Protein AF-A0A7W1J5B6-F1 (afdb_monomer)

Mean predicted aligned error: 8.81 Å

Secondary structure (DSSP, 8-state):
--THHHHHHHHHHHHHHHHHTTS-TT---EEEES--TTHHHHHHHHHTSSS-EEEEEEPPTT--HHHHHHHHHHHTTTEEEEEE-S-TTTGGG--HHHHHHHHHHHHHHHTTT-

Radius of gyration: 19.44 Å; Cα contacts (8 Å, |Δi|>4): 108; chains: 1; bounding box: 50×25×56 Å

Foldseek 3Di:
DDPVVVVVVVVVVVVVVVVLPPDDPPDAAEDEDADLPPLVVVLVVLQPDSDAHEYEYADDLPDFLVVCQVSLVSNLVRHQYDYDLHDPVCVVVDDPVRSVVSVVRNCVRCVVRD

Sequence (114 aa):
MKITDLTKISATIIFSFVLCQHLSAQQMYGVTIDDVSNISTQKIALSSHCKKMTTRVVFDGTSAASYYLSPLQTIQPVSYIMGELLDSYELPNFTTAQYKTRAQQYLTGLGSLV

pLDDT: mean 86.19, std 18.96, range [41.16, 98.62]

Nearest PDB structures (foldseek):
  6ecu-assembly1_B  TM=3.565E-01  e=8.827E+00  Stigmatella aurantiaca

Solvent-accessible surface area (backbone atoms only — not comparable to full-atom values): 6832 Å² total; per-residue (Å²): 135,71,79,76,56,59,60,56,54,51,52,55,55,52,52,61,56,58,66,54,69,76,66,61,97,84,67,85,50,74,48,78,42,72,74,63,91,58,42,71,62,50,37,53,57,46,59,69,47,84,54,75,30,35,38,36,38,46,37,59,86,88,61,57,52,74,76,46,46,65,49,49,66,67,33,48,90,46,28,45,47,41,73,39,81,58,53,77,89,54,47,86,83,50,53,73,68,57,51,51,53,50,51,53,48,36,47,72,66,40,46,94,66,69

Structure (mmCIF, N/CA/C/O backbone):
data_AF-A0A7W1J5B6-F1
#
_entry.id   AF-A0A7W1J5B6-F1
#
loop_
_atom_site.group_PDB
_atom_site.id
_atom_site.type_symbol
_atom_site.label_atom_id
_atom_site.label_alt_id
_atom_site.label_comp_id
_atom_site.label_asym_id
_atom_site.label_entity_id
_atom_site.label_seq_id
_atom_site.pdbx_PDB_ins_code
_atom_site.Cartn_x
_atom_site.Cartn_y
_atom_site.Cartn_z
_atom_site.occupancy
_atom_site.B_iso_or_equiv
_atom_site.auth_seq_id
_atom_site.auth_comp_id
_atom_site.auth_asym_id
_atom_site.auth_atom_id
_atom_site.pdbx_PDB_model_num
ATOM 1 N N . MET A 1 1 ? 31.083 5.161 -39.586 1.00 47.56 1 MET A N 1
ATOM 2 C CA . MET A 1 1 ? 30.790 4.701 -38.212 1.00 47.56 1 MET A CA 1
ATOM 3 C C . MET A 1 1 ? 32.074 4.104 -37.651 1.00 47.56 1 MET A C 1
ATOM 5 O O . MET A 1 1 ? 32.564 3.139 -38.221 1.00 47.56 1 MET A O 1
ATOM 9 N N . LYS A 1 2 ? 32.724 4.762 -36.680 1.00 41.16 2 LYS A N 1
ATOM 10 C CA . LYS A 1 2 ? 34.044 4.337 -36.180 1.00 41.16 2 LYS A CA 1
ATOM 11 C C . LYS A 1 2 ? 33.879 3.129 -35.248 1.00 41.16 2 LYS A C 1
ATOM 13 O O . LYS A 1 2 ? 33.038 3.142 -34.359 1.00 41.16 2 LYS A O 1
ATOM 18 N N . ILE A 1 3 ? 34.720 2.113 -35.436 1.00 47.75 3 ILE A N 1
ATOM 19 C CA . ILE A 1 3 ? 34.751 0.838 -34.685 1.00 47.75 3 ILE A CA 1
ATOM 20 C C . ILE A 1 3 ? 35.037 1.041 -33.175 1.00 47.75 3 ILE A C 1
ATOM 22 O O . ILE A 1 3 ? 34.843 0.137 -32.370 1.00 47.75 3 ILE A O 1
ATOM 26 N N . THR A 1 4 ? 35.412 2.252 -32.757 1.00 48.44 4 THR A N 1
ATOM 27 C CA . THR A 1 4 ? 35.643 2.644 -31.357 1.00 48.44 4 THR A CA 1
ATOM 28 C C . THR A 1 4 ? 34.386 2.794 -30.489 1.00 48.44 4 THR A C 1
ATOM 30 O O . THR A 1 4 ? 34.533 2.907 -29.274 1.00 48.44 4 THR A O 1
ATOM 33 N N . ASP A 1 5 ? 33.175 2.790 -31.058 1.00 51.25 5 ASP A N 1
ATOM 34 C CA . ASP A 1 5 ? 31.932 2.900 -30.270 1.00 51.25 5 ASP A CA 1
ATOM 35 C C . ASP A 1 5 ? 31.381 1.545 -29.790 1.00 51.25 5 ASP A C 1
ATOM 37 O O . ASP A 1 5 ? 30.786 1.472 -28.715 1.00 51.25 5 ASP A O 1
ATOM 41 N N . LEU A 1 6 ? 31.633 0.441 -30.507 1.00 44.47 6 LEU A N 1
ATOM 42 C CA . LEU A 1 6 ? 31.109 -0.881 -30.120 1.00 44.47 6 LEU A CA 1
ATOM 43 C C . LEU A 1 6 ? 31.776 -1.450 -28.857 1.00 44.47 6 LEU A C 1
ATOM 45 O O . LEU A 1 6 ? 31.123 -2.137 -28.073 1.00 44.47 6 LEU A O 1
ATOM 49 N N . THR A 1 7 ? 33.056 -1.157 -28.619 1.00 42.72 7 THR A N 1
ATOM 50 C CA . THR A 1 7 ? 33.785 -1.655 -27.439 1.00 42.72 7 THR A 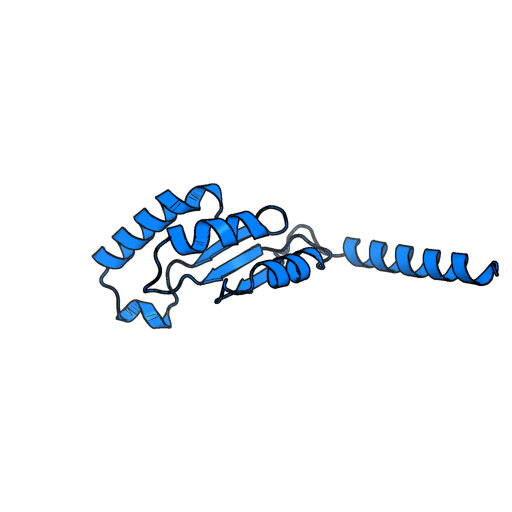CA 1
ATOM 51 C C . THR A 1 7 ? 33.357 -0.967 -26.144 1.00 42.72 7 THR A C 1
ATOM 53 O O . THR A 1 7 ? 33.296 -1.621 -25.103 1.00 42.72 7 THR A O 1
ATOM 56 N N . LYS A 1 8 ? 32.985 0.319 -26.197 1.00 45.16 8 LYS A N 1
ATOM 57 C CA . LYS A 1 8 ? 32.431 1.046 -25.041 1.00 45.16 8 LYS A CA 1
ATOM 58 C C . LYS A 1 8 ? 31.025 0.567 -24.683 1.00 45.16 8 LYS A C 1
ATOM 60 O O . LYS A 1 8 ? 30.743 0.360 -23.507 1.00 45.16 8 LYS A O 1
ATOM 65 N N . ILE A 1 9 ? 30.182 0.316 -25.689 1.00 49.28 9 ILE A N 1
ATOM 66 C CA . ILE A 1 9 ? 28.831 -0.232 -25.494 1.00 49.28 9 ILE A CA 1
ATOM 67 C C . ILE A 1 9 ? 28.908 -1.618 -24.834 1.00 49.28 9 ILE A C 1
ATOM 69 O O . ILE A 1 9 ? 28.200 -1.877 -23.862 1.00 49.28 9 ILE A O 1
ATOM 73 N N . SER A 1 10 ? 29.827 -2.478 -25.288 1.00 45.44 10 SER A N 1
ATOM 74 C CA . SER A 1 10 ? 30.016 -3.816 -24.711 1.00 45.44 10 SER A CA 1
ATOM 75 C C . SER A 1 10 ? 30.496 -3.777 -23.252 1.00 45.44 10 SER A C 1
ATOM 77 O O . SER A 1 10 ? 29.969 -4.499 -22.410 1.00 45.44 10 SER A O 1
ATOM 79 N N . ALA A 1 11 ? 31.446 -2.900 -22.905 1.00 47.41 11 ALA A N 1
ATOM 80 C CA . ALA A 1 11 ? 31.982 -2.819 -21.542 1.00 47.41 11 ALA A CA 1
ATOM 81 C C . ALA A 1 11 ? 30.965 -2.277 -20.515 1.00 47.41 11 ALA A C 1
ATOM 83 O O . ALA A 1 11 ? 30.890 -2.787 -19.397 1.00 47.41 11 ALA A O 1
ATOM 84 N N . THR A 1 12 ? 30.145 -1.285 -20.887 1.00 48.81 12 THR A N 1
ATOM 85 C CA . THR A 1 12 ? 29.100 -0.732 -20.004 1.00 48.81 12 THR A CA 1
ATOM 86 C C . THR A 1 12 ? 27.967 -1.732 -19.752 1.00 48.81 12 THR A C 1
ATOM 88 O O . THR A 1 12 ? 27.506 -1.856 -18.616 1.00 48.81 12 THR A O 1
ATOM 91 N N . ILE A 1 13 ? 27.554 -2.491 -20.774 1.00 50.19 13 ILE A N 1
ATOM 92 C CA . ILE A 1 13 ? 26.520 -3.531 -20.641 1.00 50.19 13 ILE A CA 1
ATOM 93 C C . ILE A 1 13 ? 27.015 -4.676 -19.746 1.00 50.19 13 ILE A C 1
ATOM 95 O O . ILE A 1 13 ? 26.287 -5.121 -18.860 1.00 50.19 13 ILE A O 1
ATOM 99 N N . ILE A 1 14 ? 28.270 -5.106 -19.915 1.00 48.81 14 ILE A N 1
ATOM 100 C CA . ILE A 1 14 ? 28.862 -6.180 -19.105 1.00 48.81 14 ILE A CA 1
ATOM 101 C C . ILE A 1 14 ? 29.010 -5.749 -17.634 1.00 48.81 14 ILE A C 1
ATOM 103 O O . ILE A 1 14 ? 28.667 -6.520 -16.739 1.00 48.81 14 ILE A O 1
ATOM 107 N N . PHE A 1 15 ? 29.439 -4.512 -17.353 1.00 48.56 15 PHE A N 1
ATOM 108 C CA . PHE A 1 15 ? 29.596 -4.029 -15.973 1.00 48.56 15 PHE A CA 1
ATOM 109 C C . PHE A 1 15 ? 28.254 -3.880 -15.231 1.00 48.56 15 PHE A C 1
ATOM 111 O O . PHE A 1 15 ? 28.145 -4.254 -14.062 1.00 48.56 15 PHE A O 1
ATOM 118 N N . SER A 1 16 ? 27.210 -3.395 -15.914 1.00 52.72 16 SER A N 1
ATOM 119 C CA . SER A 1 16 ? 25.868 -3.249 -15.331 1.00 52.72 16 SER A CA 1
ATOM 120 C C . SER A 1 16 ? 25.221 -4.608 -15.007 1.00 52.72 16 SER A C 1
ATOM 122 O O . SER A 1 16 ? 24.549 -4.754 -13.986 1.00 52.72 16 SER A O 1
ATOM 124 N N . PHE A 1 17 ? 25.497 -5.639 -15.814 1.00 52.91 17 PHE A N 1
ATOM 125 C CA . PHE A 1 17 ? 24.972 -6.988 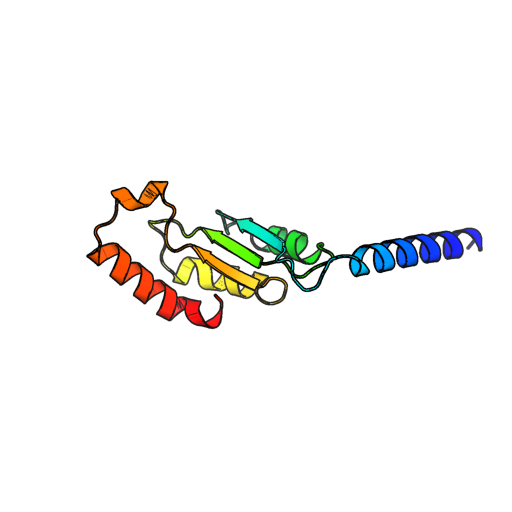-15.590 1.00 52.91 17 PHE A CA 1
ATOM 126 C C . PHE A 1 17 ? 25.647 -7.705 -14.409 1.00 52.91 17 PHE A C 1
ATOM 128 O O . PHE A 1 17 ? 24.971 -8.389 -13.642 1.00 52.91 17 PHE A O 1
ATOM 135 N N . VAL A 1 18 ? 26.960 -7.525 -14.216 1.00 57.09 18 VAL A N 1
ATOM 136 C CA . VAL A 1 18 ? 27.731 -8.207 -13.155 1.00 57.09 18 VAL A CA 1
ATOM 137 C C . VAL A 1 18 ? 27.425 -7.644 -11.759 1.00 57.09 18 VAL A C 1
ATOM 139 O O . VAL A 1 18 ? 27.330 -8.414 -10.802 1.00 57.09 18 VAL A O 1
ATOM 142 N N . LEU A 1 19 ? 27.179 -6.334 -11.626 1.00 56.06 19 LEU A N 1
ATOM 143 C CA . LEU A 1 19 ? 26.842 -5.714 -10.334 1.00 56.06 19 LEU A CA 1
ATOM 144 C C . LEU A 1 19 ? 25.485 -6.197 -9.783 1.00 56.06 19 LEU A C 1
ATOM 146 O O . LEU A 1 19 ? 25.309 -6.347 -8.575 1.00 56.06 19 LEU A O 1
ATOM 150 N N . CYS A 1 20 ? 24.537 -6.510 -10.670 1.00 60.78 20 CYS A N 1
ATOM 151 C CA . CYS A 1 20 ? 23.214 -7.010 -10.295 1.00 60.78 20 CYS A CA 1
ATOM 152 C C . CYS A 1 20 ? 23.257 -8.416 -9.647 1.00 60.78 20 CYS A C 1
ATOM 154 O O . CYS A 1 20 ? 22.360 -8.788 -8.880 1.00 60.78 20 CYS A O 1
ATOM 156 N N . GLN A 1 21 ? 24.302 -9.210 -9.903 1.00 57.84 21 GLN A N 1
ATOM 157 C CA . GLN A 1 21 ? 24.345 -10.625 -9.509 1.00 57.84 21 GLN A CA 1
ATOM 158 C C . GLN A 1 21 ? 24.911 -10.906 -8.107 1.00 57.84 21 GLN A C 1
ATOM 160 O O . GLN A 1 21 ? 24.807 -12.038 -7.650 1.00 57.84 21 GLN A O 1
ATOM 165 N N . HIS A 1 22 ? 25.446 -9.913 -7.386 1.00 56.97 22 HIS A N 1
ATOM 166 C CA . HIS A 1 22 ? 26.083 -10.130 -6.069 1.00 56.97 22 HIS A CA 1
ATOM 167 C C . HIS A 1 22 ? 25.192 -9.857 -4.840 1.00 56.97 22 HIS A C 1
ATOM 169 O O . HIS A 1 22 ? 25.648 -9.905 -3.701 1.00 56.97 22 HIS A O 1
ATOM 175 N N . LEU A 1 23 ? 23.908 -9.576 -5.055 1.00 59.59 23 LEU A N 1
ATOM 176 C CA . LEU A 1 23 ? 22.932 -9.290 -4.001 1.00 59.59 23 LEU A CA 1
ATOM 177 C C . LEU A 1 23 ? 22.235 -10.601 -3.576 1.00 59.59 23 LEU A C 1
ATOM 179 O O . LEU A 1 23 ? 21.540 -11.219 -4.386 1.00 59.59 23 LEU A O 1
ATOM 183 N N . SER A 1 24 ? 22.481 -11.027 -2.329 1.00 59.59 24 SER A N 1
ATOM 184 C CA . SER A 1 24 ? 22.052 -12.302 -1.719 1.00 59.59 24 SER A CA 1
ATOM 185 C C . SER A 1 24 ? 20.542 -12.562 -1.818 1.00 59.59 24 SER A C 1
ATOM 187 O O . SER A 1 24 ? 19.734 -11.669 -1.569 1.00 59.59 24 SER A O 1
ATOM 189 N N . ALA A 1 25 ? 20.161 -13.818 -2.088 1.00 60.62 25 ALA A N 1
ATOM 190 C CA . ALA A 1 25 ? 18.773 -14.294 -2.169 1.00 60.62 25 ALA A CA 1
ATOM 191 C C . ALA A 1 25 ? 17.967 -14.178 -0.853 1.00 60.62 25 ALA A C 1
ATOM 193 O O . ALA A 1 25 ? 16.777 -14.478 -0.840 1.00 60.62 25 ALA A O 1
ATOM 194 N N . GLN A 1 26 ? 18.596 -13.752 0.247 1.00 74.00 26 GLN A N 1
ATOM 195 C CA . GLN A 1 26 ? 17.961 -13.574 1.558 1.00 74.00 26 GLN A CA 1
ATOM 196 C C . GLN A 1 26 ? 17.508 -12.138 1.857 1.00 74.00 26 GLN A C 1
ATOM 198 O O . GLN A 1 26 ? 16.743 -11.935 2.796 1.00 74.00 26 GLN A O 1
ATOM 203 N N . GLN A 1 27 ? 17.964 -11.139 1.096 1.00 86.25 27 GLN A N 1
ATOM 204 C CA . GLN A 1 27 ? 17.675 -9.735 1.394 1.00 86.25 27 GLN A CA 1
ATOM 205 C C . GLN A 1 27 ? 16.423 -9.254 0.649 1.00 86.25 27 GLN A C 1
ATOM 207 O O . GLN A 1 27 ? 16.361 -9.319 -0.579 1.00 86.25 27 GLN A O 1
ATOM 212 N N . MET A 1 28 ? 15.449 -8.700 1.378 1.00 89.88 28 MET A N 1
ATOM 213 C CA . MET A 1 28 ? 14.362 -7.923 0.771 1.00 89.88 28 MET A CA 1
ATOM 214 C C . MET A 1 28 ? 14.820 -6.485 0.509 1.00 89.88 28 MET A C 1
ATOM 216 O O . MET A 1 28 ? 15.413 -5.845 1.380 1.00 89.88 28 MET A O 1
ATOM 220 N N . TYR A 1 29 ? 14.515 -5.966 -0.681 1.00 93.69 29 TYR A N 1
ATOM 221 C CA . TYR A 1 29 ? 14.805 -4.586 -1.071 1.00 93.69 29 TYR A CA 1
ATOM 222 C C . TYR A 1 29 ? 13.507 -3.794 -1.073 1.00 93.69 29 TYR A C 1
ATOM 224 O O . TYR A 1 29 ? 12.614 -4.084 -1.862 1.00 93.69 29 TYR A O 1
ATOM 232 N N . GLY A 1 30 ? 13.386 -2.823 -0.171 1.00 95.31 30 GLY A N 1
ATOM 233 C CA . GLY A 1 30 ? 12.136 -2.106 0.058 1.00 95.31 30 GLY A CA 1
ATOM 234 C C . GLY A 1 30 ? 12.189 -0.639 -0.345 1.00 95.31 30 GLY A C 1
ATOM 235 O O . GLY A 1 30 ? 13.224 0.008 -0.201 1.00 95.31 30 GLY A O 1
ATOM 236 N N . VAL A 1 31 ? 11.051 -0.109 -0.790 1.00 96.81 31 VAL A N 1
ATOM 237 C CA . VAL A 1 31 ? 10.777 1.337 -0.824 1.00 96.81 31 VAL A CA 1
ATOM 238 C C . VAL A 1 31 ? 9.442 1.609 -0.149 1.00 96.81 31 VAL A C 1
ATOM 240 O O . VAL A 1 31 ? 8.585 0.731 -0.103 1.00 96.81 31 VAL A O 1
ATOM 243 N N . THR A 1 32 ? 9.253 2.819 0.367 1.00 97.12 32 THR A N 1
ATOM 244 C CA . THR A 1 32 ? 7.950 3.279 0.867 1.00 97.12 32 THR A CA 1
ATOM 245 C C . THR A 1 32 ? 7.433 4.383 -0.045 1.00 97.12 32 THR A C 1
ATOM 247 O O . THR A 1 32 ? 8.217 5.241 -0.448 1.00 97.12 32 THR A O 1
ATOM 250 N N . ILE A 1 33 ? 6.142 4.341 -0.373 1.00 96.69 33 ILE A N 1
ATOM 251 C CA . ILE A 1 33 ? 5.415 5.445 -1.004 1.00 96.69 33 ILE A CA 1
ATOM 252 C C . ILE A 1 33 ? 4.192 5.781 -0.147 1.00 96.69 33 ILE A C 1
ATOM 254 O O . ILE A 1 33 ? 3.480 4.886 0.307 1.00 96.69 33 ILE A O 1
ATOM 258 N N . ASP A 1 34 ? 3.970 7.065 0.079 1.00 94.38 34 ASP A N 1
ATOM 259 C CA . ASP A 1 34 ? 2.848 7.636 0.832 1.00 94.38 34 ASP A CA 1
ATOM 260 C C . ASP A 1 34 ? 1.865 8.402 -0.072 1.00 94.38 34 ASP A C 1
ATOM 262 O O . ASP A 1 34 ? 0.723 8.641 0.309 1.00 94.38 34 ASP A O 1
ATOM 266 N N . ASP A 1 35 ? 2.270 8.707 -1.307 1.00 95.06 35 ASP A N 1
ATOM 267 C CA . ASP A 1 35 ? 1.427 9.294 -2.345 1.00 95.06 35 ASP A CA 1
ATOM 268 C C . ASP A 1 35 ? 1.427 8.438 -3.621 1.00 95.06 35 ASP A C 1
ATOM 270 O O . ASP A 1 35 ? 2.460 7.943 -4.073 1.00 95.06 35 ASP A O 1
ATOM 274 N N . VAL A 1 36 ? 0.252 8.294 -4.233 1.00 97.38 36 VAL A N 1
ATOM 275 C CA . VAL A 1 36 ? 0.028 7.552 -5.484 1.00 97.38 36 VAL A CA 1
ATOM 276 C C . VAL A 1 36 ? -0.376 8.456 -6.652 1.00 97.38 36 VAL A C 1
ATOM 278 O O . VAL A 1 36 ? -0.638 7.961 -7.750 1.00 97.38 36 VAL A O 1
ATOM 281 N N . SER A 1 37 ? -0.395 9.778 -6.460 1.00 96.88 37 SER A N 1
ATOM 282 C CA . SER A 1 37 ? -0.791 10.745 -7.491 1.00 96.88 37 SER A CA 1
ATOM 283 C C . SER A 1 37 ? 0.108 10.711 -8.739 1.00 96.88 37 SER A C 1
ATOM 285 O O . SER A 1 37 ? -0.354 10.987 -9.847 1.00 96.88 37 SER A O 1
ATOM 287 N N . ASN A 1 38 ? 1.376 10.302 -8.593 1.00 96.94 38 ASN A N 1
ATOM 288 C CA . ASN A 1 38 ? 2.361 10.208 -9.678 1.00 96.94 38 ASN A CA 1
ATOM 289 C C . ASN A 1 38 ? 2.860 8.768 -9.914 1.00 96.94 38 ASN A C 1
ATOM 291 O O . ASN A 1 38 ? 4.052 8.513 -10.135 1.00 96.94 38 ASN A O 1
ATOM 295 N N . ILE A 1 39 ? 1.939 7.801 -9.868 1.00 98.06 39 ILE A N 1
ATOM 296 C CA . ILE A 1 39 ? 2.267 6.370 -9.926 1.00 98.06 39 ILE A CA 1
ATOM 297 C C . ILE A 1 39 ? 3.047 5.956 -11.186 1.00 98.06 39 ILE A C 1
ATOM 299 O O . ILE A 1 39 ? 3.870 5.043 -11.137 1.00 98.06 39 ILE A O 1
ATOM 303 N N . SER A 1 40 ? 2.859 6.643 -12.316 1.00 98.12 40 SER A N 1
ATOM 304 C CA . SER A 1 40 ? 3.594 6.362 -13.558 1.00 98.12 40 SER A CA 1
ATOM 305 C C . SER A 1 40 ? 5.095 6.624 -13.419 1.00 98.12 40 SER A C 1
ATOM 307 O O . SER A 1 40 ? 5.908 5.793 -13.824 1.00 98.12 40 SER A O 1
ATOM 309 N N . THR A 1 41 ? 5.478 7.747 -12.805 1.00 98.19 41 THR A N 1
ATOM 310 C CA . THR A 1 41 ? 6.892 8.068 -12.552 1.00 98.19 41 THR A CA 1
ATOM 311 C C . THR A 1 41 ? 7.484 7.107 -11.527 1.00 98.19 41 THR A C 1
ATOM 313 O O . THR A 1 41 ? 8.596 6.610 -11.701 1.00 98.19 41 THR A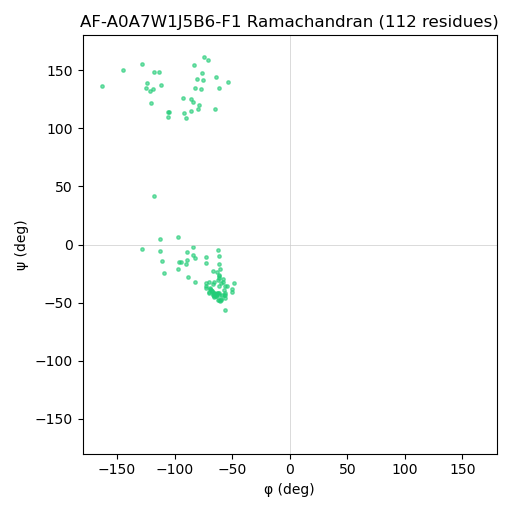 O 1
ATOM 316 N N . GLN A 1 42 ? 6.713 6.772 -10.490 1.00 98.3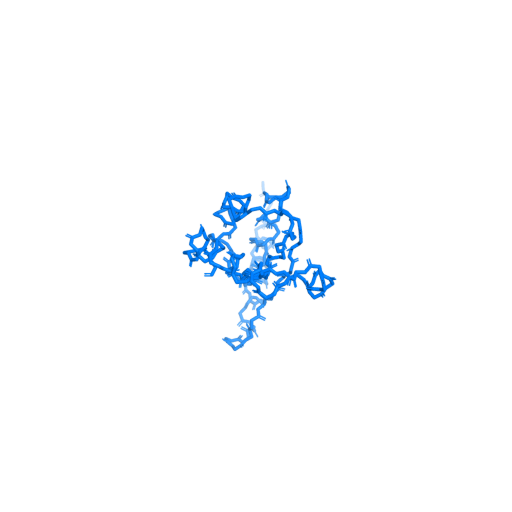1 42 GLN A N 1
ATOM 317 C CA . GLN A 1 42 ? 7.122 5.796 -9.481 1.00 98.31 42 GLN A CA 1
ATOM 318 C C . GLN A 1 42 ? 7.340 4.407 -10.095 1.00 98.31 42 GLN A C 1
ATOM 320 O O . GLN A 1 42 ? 8.350 3.775 -9.810 1.00 98.31 42 GLN A O 1
ATOM 325 N N . LYS A 1 43 ? 6.474 3.952 -11.011 1.00 98.44 43 LYS A N 1
ATOM 326 C CA . LYS A 1 43 ? 6.666 2.705 -11.771 1.00 98.44 43 LYS A CA 1
ATOM 327 C C . LYS A 1 43 ? 7.986 2.705 -12.543 1.00 98.44 43 LYS A C 1
ATOM 329 O O . LYS A 1 43 ? 8.679 1.687 -12.548 1.00 98.44 43 LYS A O 1
ATOM 334 N N . ILE A 1 44 ? 8.335 3.816 -13.196 1.00 98.38 44 ILE A N 1
ATOM 335 C CA . ILE A 1 44 ? 9.609 3.947 -13.921 1.00 98.38 44 ILE A CA 1
ATOM 336 C C . ILE A 1 44 ? 10.784 3.810 -12.947 1.00 98.38 44 ILE A C 1
ATOM 338 O O . ILE A 1 44 ? 11.684 3.011 -13.199 1.00 98.38 44 ILE A O 1
ATOM 342 N N . ALA A 1 45 ? 10.745 4.514 -11.812 1.00 97.75 45 ALA A N 1
ATOM 343 C CA . ALA A 1 45 ? 11.778 4.412 -10.783 1.00 97.75 45 ALA A CA 1
ATOM 344 C C . ALA A 1 45 ? 11.901 2.975 -10.240 1.00 97.75 45 ALA A C 1
ATOM 346 O O . ALA A 1 45 ? 12.994 2.412 -10.238 1.00 97.75 45 ALA A O 1
ATOM 347 N N . LEU A 1 46 ? 10.779 2.336 -9.891 1.00 97.94 46 LEU A N 1
ATOM 348 C CA . LEU A 1 46 ? 10.723 0.940 -9.438 1.00 97.94 46 LEU A CA 1
ATOM 349 C C . LEU A 1 46 ? 11.341 -0.027 -10.457 1.00 97.94 46 LEU A C 1
ATOM 351 O O . LEU A 1 46 ? 12.104 -0.913 -10.083 1.00 97.94 46 LEU A O 1
ATOM 355 N N . SER A 1 47 ? 11.064 0.183 -11.745 1.00 97.44 47 SER A N 1
ATOM 356 C CA . SER A 1 47 ? 11.585 -0.652 -12.837 1.00 97.44 47 SER A CA 1
ATOM 357 C C . SER A 1 47 ? 13.075 -0.436 -13.107 1.00 97.44 47 SER A C 1
ATOM 359 O O . SER A 1 47 ? 13.690 -1.245 -13.794 1.00 97.44 47 SER A O 1
ATOM 361 N N . SER A 1 48 ? 13.656 0.657 -12.604 1.00 96.38 48 SER A N 1
ATOM 362 C CA . SER A 1 48 ? 15.069 0.981 -12.816 1.00 96.38 48 SER A CA 1
ATOM 363 C C . SER A 1 48 ? 16.007 0.246 -11.851 1.00 96.38 48 SER A C 1
ATOM 365 O O . SER A 1 48 ? 17.222 0.226 -12.055 1.00 96.38 48 SER A O 1
ATOM 367 N N . HIS A 1 49 ? 15.459 -0.383 -10.806 1.00 92.25 49 HIS A N 1
ATOM 368 C CA . HIS A 1 49 ? 16.240 -1.174 -9.868 1.00 92.25 49 HIS A CA 1
ATOM 369 C C . HIS A 1 49 ? 16.648 -2.522 -10.466 1.00 92.25 49 HIS A C 1
ATOM 371 O O . HIS A 1 49 ? 15.879 -3.222 -11.117 1.00 92.25 49 HIS A O 1
ATOM 377 N N . CYS A 1 50 ? 17.875 -2.931 -10.153 1.00 91.56 50 CYS A N 1
ATOM 378 C CA . CYS A 1 50 ? 18.428 -4.235 -10.520 1.00 91.56 50 CYS A CA 1
ATOM 379 C C . CYS A 1 50 ? 17.667 -5.422 -9.894 1.00 91.56 50 CYS A C 1
ATOM 381 O O . CYS A 1 50 ? 17.728 -6.542 -10.399 1.00 91.56 50 CYS A O 1
ATOM 383 N N . LYS A 1 51 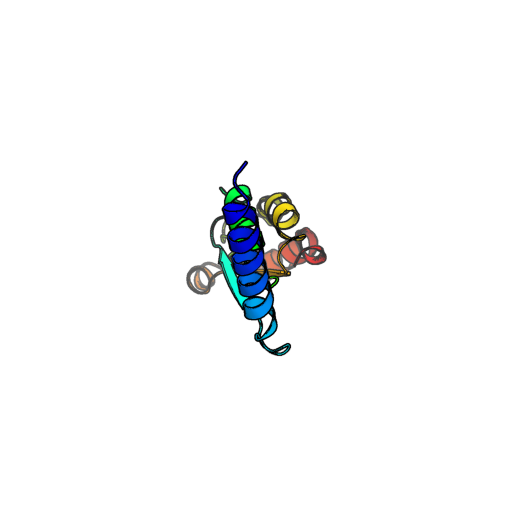? 16.969 -5.197 -8.776 1.00 90.25 51 LYS A N 1
ATOM 384 C CA . LYS A 1 51 ? 16.145 -6.193 -8.085 1.00 90.25 51 LYS A CA 1
ATOM 385 C C . LYS A 1 51 ? 14.698 -5.732 -8.074 1.00 90.25 51 LYS A C 1
ATOM 387 O O . LYS A 1 51 ? 14.432 -4.537 -7.981 1.00 90.25 51 LYS A O 1
ATOM 392 N N . LYS A 1 52 ? 13.777 -6.696 -8.114 1.00 93.00 52 LYS A N 1
ATOM 393 C CA . LYS A 1 52 ? 12.358 -6.423 -7.900 1.00 93.00 52 LYS A CA 1
ATOM 394 C C . LYS A 1 52 ? 12.174 -5.940 -6.462 1.00 93.00 52 LYS A C 1
ATOM 396 O O . LYS A 1 52 ? 12.483 -6.675 -5.526 1.00 93.00 52 LYS A O 1
ATOM 401 N N . MET A 1 53 ? 11.726 -4.700 -6.317 1.00 96.12 53 MET A N 1
ATOM 402 C CA . MET A 1 53 ? 11.511 -4.080 -5.014 1.00 96.12 53 MET A CA 1
ATOM 403 C C . MET A 1 53 ? 10.243 -4.637 -4.350 1.00 96.12 53 MET A C 1
ATOM 405 O O . MET A 1 53 ? 9.375 -5.195 -5.021 1.00 96.12 53 MET A O 1
ATOM 409 N N . THR A 1 54 ? 10.136 -4.453 -3.038 1.00 97.69 54 THR A N 1
ATOM 410 C CA . THR A 1 54 ? 8.893 -4.536 -2.269 1.00 97.69 54 THR A CA 1
ATOM 411 C C . THR A 1 54 ? 8.477 -3.116 -1.903 1.00 97.69 54 THR A C 1
ATOM 413 O O . THR A 1 54 ? 9.125 -2.449 -1.098 1.00 97.69 54 THR A O 1
ATOM 416 N N . THR A 1 55 ? 7.411 -2.620 -2.513 1.00 98.38 55 THR A N 1
ATOM 417 C CA . THR A 1 55 ? 6.847 -1.302 -2.227 1.00 98.38 55 THR A CA 1
ATOM 418 C C . THR A 1 55 ? 5.875 -1.405 -1.058 1.00 98.38 55 THR A C 1
ATOM 420 O O . THR A 1 55 ? 4.817 -2.020 -1.188 1.00 98.38 55 THR A O 1
ATOM 423 N N . ARG A 1 56 ? 6.204 -0.766 0.068 1.00 98.19 56 ARG A N 1
ATOM 424 C CA . ARG A 1 56 ? 5.232 -0.467 1.121 1.00 98.19 56 ARG A CA 1
ATOM 425 C C . ARG A 1 56 ? 4.422 0.756 0.704 1.00 98.19 56 ARG A C 1
ATOM 427 O O . ARG A 1 56 ? 5.003 1.813 0.469 1.00 98.19 56 ARG A O 1
ATOM 434 N N . VAL A 1 57 ? 3.108 0.608 0.589 1.00 98.06 57 VAL A N 1
ATOM 435 C CA . VAL A 1 57 ? 2.188 1.705 0.268 1.00 98.06 57 VAL A CA 1
ATOM 436 C C . VAL A 1 57 ? 1.461 2.100 1.539 1.00 98.06 57 VAL A C 1
ATOM 438 O O . VAL A 1 57 ? 0.705 1.295 2.083 1.00 98.06 57 VAL A O 1
ATOM 441 N N . VAL A 1 58 ? 1.709 3.317 2.014 1.00 97.12 58 VAL A N 1
ATOM 442 C CA . VAL A 1 58 ? 1.029 3.872 3.187 1.00 97.12 58 VAL A CA 1
ATOM 443 C C . VAL A 1 58 ? -0.339 4.365 2.752 1.00 97.12 58 VAL A C 1
ATOM 445 O O . VAL A 1 58 ? -0.454 5.250 1.905 1.00 97.12 58 VAL A O 1
ATOM 448 N N . PHE A 1 59 ? -1.396 3.757 3.285 1.00 96.44 59 PHE A N 1
ATOM 449 C CA . PHE A 1 59 ? -2.749 4.172 2.958 1.00 96.44 59 PHE A CA 1
ATOM 450 C C . PHE A 1 59 ? -3.196 5.325 3.855 1.00 96.44 59 PHE A C 1
ATOM 452 O O . PHE A 1 59 ? -3.231 5.200 5.079 1.00 96.44 59 PHE A O 1
ATOM 459 N N . ASP A 1 60 ? -3.631 6.413 3.229 1.00 94.81 60 ASP A N 1
ATOM 460 C CA . ASP A 1 60 ? -4.203 7.583 3.882 1.00 94.81 60 ASP A CA 1
ATOM 461 C C . ASP A 1 60 ? -5.475 7.202 4.651 1.00 94.81 60 ASP A C 1
ATOM 463 O O . ASP A 1 60 ? -6.334 6.469 4.139 1.00 94.81 60 ASP A O 1
ATOM 467 N N . GLY A 1 61 ? -5.601 7.692 5.887 1.00 89.31 61 GLY A N 1
ATOM 468 C CA . GLY A 1 61 ? -6.677 7.317 6.807 1.00 89.31 61 GLY A CA 1
ATOM 469 C C . GLY A 1 61 ? -8.083 7.658 6.306 1.00 89.31 61 GLY A C 1
ATOM 470 O O . GLY A 1 61 ? -9.041 6.967 6.655 1.00 89.31 61 GLY A O 1
ATOM 471 N N . THR A 1 62 ? -8.215 8.665 5.444 1.00 88.38 62 THR A N 1
ATOM 472 C CA . THR A 1 62 ? -9.499 9.113 4.883 1.00 88.38 62 THR A CA 1
ATOM 473 C C . THR A 1 62 ? -9.817 8.479 3.531 1.00 88.38 62 THR A C 1
ATOM 475 O O . THR A 1 62 ? -10.968 8.488 3.089 1.00 88.38 62 THR A O 1
ATOM 478 N N . SER A 1 63 ? -8.818 7.880 2.885 1.00 95.50 63 SER A N 1
ATOM 479 C CA . SER A 1 63 ? -8.969 7.266 1.572 1.00 95.50 63 SER A CA 1
ATOM 480 C C . SER A 1 63 ? -9.592 5.871 1.653 1.00 95.50 63 SER A C 1
ATOM 482 O O . SER A 1 63 ? -9.313 5.077 2.554 1.00 95.50 63 SER A O 1
ATOM 484 N N . ALA A 1 64 ? -10.445 5.566 0.674 1.00 95.62 64 ALA A N 1
ATOM 485 C CA . ALA A 1 64 ? -11.035 4.246 0.484 1.00 95.62 64 ALA A CA 1
ATOM 486 C C . ALA A 1 64 ? -10.081 3.314 -0.280 1.00 95.62 64 ALA A C 1
ATOM 488 O O . ALA A 1 64 ? -9.311 3.763 -1.124 1.00 95.62 64 ALA A O 1
ATOM 489 N N . ALA A 1 65 ? -10.206 1.998 -0.086 1.00 96.94 65 ALA A N 1
ATOM 490 C CA . ALA A 1 65 ? -9.392 1.007 -0.800 1.00 96.94 65 ALA A CA 1
ATOM 491 C C . ALA A 1 65 ? -9.449 1.154 -2.339 1.00 96.94 65 ALA A C 1
ATOM 493 O O . ALA A 1 65 ? -8.441 0.979 -3.019 1.00 96.94 65 ALA A O 1
ATOM 494 N N . SER A 1 66 ? -10.604 1.540 -2.897 1.00 97.56 66 SER A N 1
ATOM 495 C CA . SER A 1 66 ? -10.789 1.744 -4.342 1.00 97.56 66 SER A CA 1
ATOM 496 C C . SER A 1 66 ? -9.894 2.837 -4.933 1.00 97.56 66 SER A C 1
ATOM 498 O O . SER A 1 66 ? -9.518 2.728 -6.098 1.00 97.56 66 SER A O 1
ATOM 500 N N . TYR A 1 67 ? -9.507 3.845 -4.142 1.00 97.88 67 TYR A N 1
ATOM 501 C CA . TYR A 1 67 ? -8.570 4.894 -4.562 1.00 97.88 67 TYR A CA 1
ATOM 502 C C . TYR A 1 67 ? -7.207 4.312 -4.970 1.00 97.88 67 TYR A C 1
ATOM 504 O O . TYR A 1 67 ? -6.570 4.788 -5.906 1.00 97.88 67 TYR A O 1
ATOM 512 N N . TYR A 1 68 ? -6.798 3.219 -4.322 1.00 98.38 68 TYR A N 1
ATOM 513 C CA . TYR A 1 68 ? -5.508 2.576 -4.548 1.00 98.38 68 TYR A CA 1
ATOM 514 C C . TYR A 1 68 ? -5.535 1.507 -5.644 1.00 98.38 68 TYR A C 1
ATOM 516 O O . TYR A 1 68 ? -4.475 1.114 -6.120 1.00 98.38 68 TYR A O 1
ATOM 524 N N . LEU A 1 69 ? -6.705 1.054 -6.106 1.00 98.25 69 LEU A N 1
ATOM 525 C CA . LEU A 1 69 ? -6.808 -0.094 -7.015 1.00 98.25 69 LEU A CA 1
ATOM 526 C C . LEU A 1 69 ? -5.981 0.081 -8.301 1.00 98.25 69 LEU A C 1
ATOM 528 O O . LEU A 1 69 ? -5.106 -0.734 -8.592 1.00 98.25 69 LEU A O 1
ATOM 532 N N . SER A 1 70 ? -6.225 1.161 -9.048 1.00 98.44 70 SER A N 1
ATOM 533 C CA . SER A 1 70 ? -5.517 1.438 -10.307 1.00 98.44 70 SER A CA 1
ATOM 534 C C . SER A 1 70 ? -4.017 1.710 -10.094 1.00 98.44 70 SER A C 1
ATOM 536 O O . SER A 1 70 ? -3.194 1.136 -10.819 1.00 98.44 70 SER A O 1
ATOM 538 N N . PRO A 1 71 ? -3.605 2.520 -9.096 1.00 98.50 71 PRO A N 1
ATOM 539 C CA . PRO A 1 71 ? -2.190 2.668 -8.775 1.00 98.50 71 PRO A CA 1
ATOM 540 C C . PRO A 1 71 ? -1.477 1.349 -8.452 1.00 98.50 71 PRO A C 1
ATOM 542 O O . PRO A 1 71 ? -0.413 1.074 -9.009 1.00 98.50 71 PRO A O 1
ATOM 545 N N . LEU A 1 72 ? -2.069 0.492 -7.615 1.00 98.50 72 LEU A N 1
ATOM 546 C CA . LEU A 1 72 ? -1.452 -0.785 -7.248 1.00 98.50 72 LEU A CA 1
ATOM 547 C C . LEU A 1 72 ? -1.355 -1.732 -8.449 1.00 98.50 72 LEU A C 1
ATOM 549 O O . LEU A 1 72 ? -0.296 -2.315 -8.680 1.00 98.50 72 LEU A O 1
ATOM 553 N N . GLN A 1 73 ? -2.396 -1.813 -9.284 1.00 98.56 73 GLN A N 1
ATOM 554 C CA . GLN A 1 73 ? -2.348 -2.563 -10.548 1.00 98.56 73 GLN A CA 1
ATOM 555 C C . GLN A 1 73 ? -1.229 -2.070 -11.479 1.00 98.56 73 GLN A C 1
ATOM 557 O O . GLN A 1 73 ? -0.631 -2.860 -12.209 1.00 98.56 73 GLN A O 1
ATOM 562 N N . THR A 1 74 ? -0.914 -0.774 -11.440 1.00 98.62 74 THR A N 1
ATOM 563 C CA . THR A 1 74 ? 0.121 -0.167 -12.286 1.00 98.62 74 THR A CA 1
ATOM 564 C C . THR A 1 74 ? 1.533 -0.620 -11.901 1.00 98.62 74 THR A C 1
ATOM 566 O O . THR A 1 74 ? 2.363 -0.837 -12.794 1.00 98.62 74 THR A O 1
ATOM 569 N N . ILE A 1 75 ? 1.814 -0.785 -10.602 1.00 98.50 75 ILE A N 1
ATOM 570 C CA . ILE A 1 75 ? 3.153 -1.139 -10.091 1.00 98.50 75 ILE A CA 1
ATOM 571 C C . ILE A 1 75 ? 3.346 -2.634 -9.810 1.00 98.50 75 ILE A C 1
ATOM 573 O O . ILE A 1 75 ? 4.487 -3.093 -9.828 1.00 98.50 75 ILE A O 1
ATOM 577 N N . GLN A 1 76 ? 2.272 -3.408 -9.624 1.00 98.00 76 GLN A N 1
ATOM 578 C CA . GLN A 1 76 ? 2.329 -4.853 -9.346 1.00 98.00 76 GLN A CA 1
ATOM 579 C C . GLN A 1 76 ? 3.222 -5.655 -10.323 1.00 98.00 76 GLN A C 1
ATOM 581 O O . GLN A 1 76 ? 3.971 -6.535 -9.875 1.00 98.00 76 GLN A O 1
ATOM 586 N N . PRO A 1 77 ? 3.260 -5.348 -11.640 1.00 97.62 77 PRO A N 1
ATOM 587 C CA . PRO A 1 77 ? 4.134 -6.080 -12.554 1.00 97.62 77 PRO A CA 1
ATOM 588 C C . PRO A 1 77 ? 5.627 -5.926 -12.218 1.00 97.62 77 PRO A C 1
ATOM 590 O O . PRO A 1 77 ? 6.409 -6.857 -12.422 1.00 97.62 77 PRO A O 1
ATOM 593 N N . VAL A 1 78 ? 6.025 -4.780 -11.654 1.00 97.81 78 VAL A N 1
ATOM 594 C CA . VAL A 1 78 ? 7.433 -4.383 -11.455 1.00 97.81 78 VAL A CA 1
ATOM 595 C C . VAL A 1 78 ? 7.864 -4.330 -9.986 1.00 97.81 78 VAL A C 1
ATOM 597 O O . VAL A 1 78 ? 9.047 -4.168 -9.711 1.00 97.81 78 VAL A O 1
ATOM 600 N N . SER A 1 79 ? 6.941 -4.523 -9.042 1.00 98.12 79 SER A N 1
ATOM 601 C CA . SER A 1 79 ? 7.209 -4.521 -7.599 1.00 98.12 79 SER A CA 1
ATOM 602 C C . SER A 1 79 ? 6.318 -5.529 -6.867 1.00 98.12 79 SER A C 1
ATOM 604 O O . SER A 1 79 ? 5.215 -5.823 -7.322 1.00 98.12 79 SER A O 1
ATOM 606 N N . TYR A 1 80 ? 6.788 -6.089 -5.754 1.00 97.88 80 TYR A N 1
ATOM 607 C CA . TYR A 1 80 ? 5.895 -6.687 -4.757 1.00 97.88 80 TYR A CA 1
ATOM 608 C C . TYR A 1 80 ? 5.246 -5.563 -3.955 1.00 97.88 80 TYR A C 1
ATOM 610 O O . TYR A 1 80 ? 5.869 -4.526 -3.748 1.00 97.88 80 TYR A O 1
ATOM 618 N N . ILE A 1 81 ? 4.012 -5.739 -3.503 1.00 98.31 81 ILE A N 1
ATOM 619 C CA . ILE A 1 81 ? 3.283 -4.677 -2.811 1.00 98.31 81 ILE A CA 1
ATOM 620 C C . ILE A 1 81 ? 2.969 -5.152 -1.401 1.00 98.31 81 ILE A C 1
ATOM 622 O O . ILE A 1 81 ? 2.527 -6.274 -1.210 1.00 98.31 81 ILE A O 1
ATOM 626 N N . MET A 1 82 ? 3.210 -4.284 -0.426 1.00 97.62 82 MET A N 1
ATOM 627 C CA . MET A 1 82 ? 2.749 -4.430 0.947 1.00 97.62 82 MET A CA 1
ATOM 628 C C . MET A 1 82 ? 1.880 -3.215 1.267 1.00 97.62 82 MET A C 1
ATOM 630 O O . MET A 1 82 ? 2.349 -2.081 1.181 1.00 97.62 82 MET A O 1
ATOM 634 N N . GLY A 1 83 ? 0.623 -3.434 1.641 1.00 96.75 83 GLY A N 1
ATOM 635 C CA . GLY A 1 83 ? -0.248 -2.359 2.110 1.00 96.75 83 GLY A CA 1
ATOM 636 C C . GLY A 1 83 ? -0.039 -2.079 3.597 1.00 96.75 83 GLY A C 1
ATOM 637 O O . GLY A 1 83 ? -0.226 -2.970 4.423 1.00 96.75 83 GLY A O 1
ATOM 638 N N . GLU A 1 84 ? 0.303 -0.845 3.954 1.00 96.56 84 GLU A N 1
ATOM 639 C CA . GLU A 1 84 ? 0.241 -0.370 5.335 1.00 96.56 84 GLU A CA 1
ATOM 640 C C . GLU A 1 84 ? -1.143 0.240 5.575 1.00 96.56 84 GLU A C 1
ATOM 642 O O . GLU A 1 84 ? -1.487 1.283 5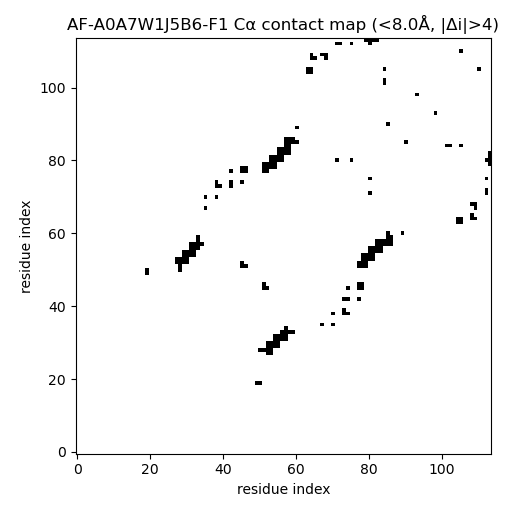.024 1.00 96.56 84 GLU A O 1
ATOM 647 N N . LEU A 1 85 ? -1.963 -0.458 6.369 1.00 95.19 85 LEU A N 1
ATOM 648 C CA . LEU A 1 85 ? -3.371 -0.109 6.585 1.00 95.19 85 LEU A CA 1
ATOM 649 C C . LEU A 1 85 ? -3.566 1.309 7.123 1.00 95.19 85 LEU A C 1
ATOM 651 O O . LEU A 1 85 ? -4.531 1.972 6.741 1.00 95.19 85 LEU A O 1
ATOM 655 N N . LEU A 1 86 ? -2.697 1.741 8.032 1.00 93.81 86 LEU A N 1
ATOM 656 C CA . LEU A 1 86 ? -2.733 3.062 8.640 1.00 93.81 86 LEU A CA 1
ATOM 657 C C . LEU A 1 86 ? -1.377 3.341 9.297 1.00 93.81 86 LEU A C 1
ATOM 659 O O . LEU A 1 86 ? -0.869 2.462 9.996 1.00 93.81 86 LEU A O 1
ATOM 663 N N . ASP A 1 87 ? -0.838 4.547 9.111 1.00 91.88 87 ASP A N 1
ATOM 664 C CA . ASP A 1 87 ? 0.356 4.996 9.835 1.00 91.88 87 ASP A CA 1
ATOM 665 C C . ASP A 1 87 ? 0.056 5.092 11.342 1.00 91.88 87 ASP A C 1
ATOM 667 O O . ASP A 1 87 ? -1.030 5.489 11.775 1.00 91.88 87 ASP A O 1
ATOM 671 N N . SER A 1 88 ? 1.056 4.753 12.150 1.00 93.12 88 SER A N 1
ATOM 672 C CA . SER A 1 88 ? 1.089 4.963 13.594 1.00 93.12 88 SER A CA 1
ATOM 673 C C . SER A 1 88 ? 0.696 6.370 14.055 1.00 93.12 88 SER A C 1
ATOM 675 O O . SER A 1 88 ? 0.081 6.493 15.115 1.00 93.12 88 SER A O 1
ATOM 677 N N . TYR A 1 89 ? 0.998 7.409 13.269 1.00 93.31 89 TYR A N 1
ATOM 678 C CA . TYR A 1 89 ? 0.590 8.785 13.560 1.00 93.31 89 TYR A CA 1
ATOM 679 C C . TYR A 1 89 ? -0.939 8.945 13.599 1.00 93.31 89 TYR A C 1
ATOM 681 O O . TYR A 1 89 ? -1.466 9.662 14.447 1.00 93.31 89 TYR A O 1
ATOM 689 N N . GLU A 1 90 ? -1.655 8.221 12.737 1.00 93.19 90 GLU A N 1
ATOM 690 C CA . GLU A 1 90 ? -3.113 8.296 12.600 1.00 93.19 90 GLU A CA 1
ATOM 691 C C . GLU A 1 90 ? -3.859 7.310 13.510 1.00 93.19 90 GLU A C 1
ATOM 693 O O . GLU A 1 90 ? -5.054 7.479 13.746 1.00 93.19 90 GLU A O 1
ATOM 698 N N . LEU A 1 91 ? -3.188 6.286 14.059 1.00 93.31 91 LEU A N 1
ATOM 699 C CA . LEU A 1 91 ? -3.825 5.279 14.925 1.00 93.31 91 LEU A CA 1
ATOM 700 C C . LEU A 1 91 ? -4.674 5.866 16.072 1.00 93.31 91 LEU A C 1
ATOM 702 O O . LEU A 1 91 ? -5.763 5.333 16.300 1.00 93.31 91 LEU A O 1
ATOM 706 N N . PRO A 1 92 ? -4.268 6.945 16.778 1.00 96.38 92 PRO A N 1
ATOM 707 C CA . PRO A 1 92 ? -5.087 7.546 17.834 1.00 96.38 92 PRO A CA 1
ATOM 708 C C . PRO A 1 92 ? -6.448 8.077 17.357 1.00 96.38 92 PRO A C 1
ATOM 710 O O . PRO A 1 92 ? -7.365 8.210 18.167 1.00 96.38 92 PRO A O 1
ATOM 713 N N . ASN A 1 93 ? -6.601 8.351 16.058 1.00 96.00 93 ASN A N 1
ATOM 714 C CA . ASN A 1 93 ? -7.831 8.875 15.461 1.00 96.00 93 ASN A CA 1
ATOM 715 C C . ASN A 1 93 ? -8.853 7.770 15.129 1.00 96.00 93 ASN A C 1
ATOM 717 O O . ASN A 1 93 ? -9.954 8.067 14.661 1.00 96.00 93 ASN A O 1
ATOM 721 N N . PHE A 1 94 ? -8.515 6.497 15.364 1.00 96.31 94 PHE A N 1
ATOM 722 C CA . PHE A 1 94 ? -9.346 5.348 15.015 1.00 96.31 94 PHE A CA 1
ATOM 723 C C . PHE A 1 94 ? -9.694 4.510 16.243 1.00 96.31 94 PHE A C 1
ATOM 725 O O . PHE A 1 94 ? -8.843 4.071 17.013 1.00 96.31 94 PHE A O 1
ATOM 732 N N . THR A 1 95 ? -10.975 4.183 16.379 1.00 97.38 95 THR A N 1
ATOM 733 C CA . THR A 1 95 ? -11.411 3.103 17.269 1.00 97.38 95 THR A CA 1
ATOM 734 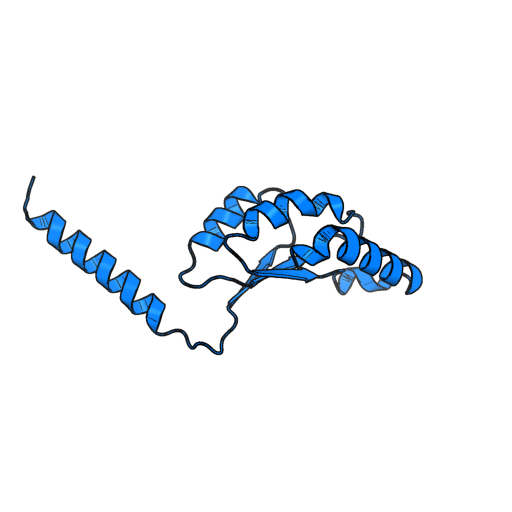C C . THR A 1 95 ? -11.012 1.742 16.696 1.00 97.38 95 THR A C 1
ATOM 736 O O . THR A 1 95 ? -10.865 1.564 15.484 1.00 97.38 95 THR A O 1
ATOM 739 N N . THR A 1 96 ? -10.935 0.725 17.556 1.00 97.62 96 THR A N 1
ATOM 740 C CA . THR A 1 96 ? -10.696 -0.667 17.136 1.00 97.62 96 THR A CA 1
ATOM 741 C C . THR A 1 96 ? -11.734 -1.163 16.124 1.00 97.62 96 THR A C 1
ATOM 743 O O . THR A 1 96 ? -11.394 -1.885 15.187 1.00 97.62 96 THR A O 1
ATOM 746 N N . ALA A 1 97 ? -12.995 -0.741 16.268 1.00 98.19 97 ALA A N 1
ATOM 747 C CA . ALA A 1 97 ? -14.065 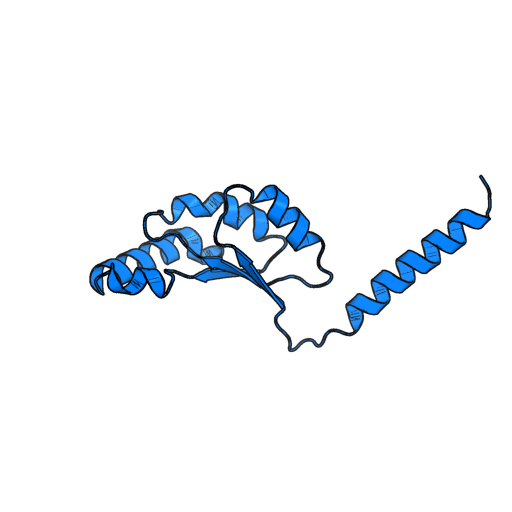-1.065 15.331 1.00 98.19 97 ALA A CA 1
ATOM 748 C C . ALA A 1 97 ? -13.830 -0.431 13.950 1.00 98.19 97 ALA A C 1
ATOM 750 O O . ALA A 1 97 ? -13.947 -1.120 12.938 1.00 98.19 97 ALA A O 1
ATOM 751 N N . GLN A 1 98 ? -13.441 0.847 13.896 1.00 96.44 98 GLN A N 1
ATOM 752 C CA . GLN A 1 98 ? -13.110 1.525 12.636 1.00 96.44 98 GLN A CA 1
ATOM 753 C C . GLN A 1 98 ? -11.886 0.896 11.962 1.00 96.44 98 GLN A C 1
ATOM 755 O O . GLN A 1 98 ? -11.916 0.646 10.757 1.00 96.44 98 GLN A O 1
ATOM 760 N N . TYR A 1 99 ? -10.847 0.561 12.734 1.00 96.62 99 TYR A N 1
ATOM 761 C CA . TYR A 1 99 ? -9.659 -0.118 12.214 1.00 96.62 99 TYR A CA 1
ATOM 762 C C . TYR A 1 99 ? -9.994 -1.500 11.629 1.00 96.62 99 TYR A C 1
ATOM 764 O O . TYR A 1 99 ? -9.537 -1.845 10.540 1.00 96.62 99 TYR A O 1
ATOM 772 N N . LYS A 1 100 ? -10.864 -2.276 12.296 1.00 97.56 100 LYS A N 1
ATOM 773 C CA . LYS A 1 100 ? -11.349 -3.570 11.786 1.00 97.56 100 LYS A CA 1
ATOM 774 C C . LYS A 1 100 ? -12.112 -3.418 10.469 1.00 97.56 100 LYS A C 1
ATOM 776 O O . LYS A 1 100 ? -11.832 -4.154 9.524 1.00 97.56 100 LYS A O 1
ATOM 781 N N . THR A 1 101 ? -13.049 -2.472 10.396 1.00 96.38 101 THR A N 1
ATOM 782 C CA . THR A 1 101 ? -13.809 -2.189 9.167 1.00 96.38 101 THR A CA 1
ATOM 783 C C . THR A 1 101 ? -12.873 -1.813 8.023 1.00 96.38 101 THR A C 1
ATOM 785 O O . THR A 1 101 ? -13.006 -2.331 6.914 1.00 96.38 101 THR A O 1
ATOM 788 N N . ARG A 1 102 ? -11.873 -0.971 8.303 1.00 95.88 102 ARG A N 1
ATOM 789 C CA . ARG A 1 102 ? -10.848 -0.593 7.331 1.00 95.88 102 ARG A CA 1
ATOM 790 C C . ARG A 1 102 ? -10.052 -1.809 6.850 1.00 95.88 102 ARG A C 1
ATOM 792 O O . ARG A 1 102 ? -9.952 -2.021 5.648 1.00 95.88 102 ARG A O 1
ATOM 799 N N . ALA A 1 103 ? -9.564 -2.660 7.752 1.00 96.88 103 ALA A N 1
ATOM 800 C CA . ALA A 1 103 ? -8.847 -3.880 7.375 1.00 96.88 103 ALA A CA 1
ATOM 801 C C . ALA A 1 103 ? -9.683 -4.790 6.454 1.00 96.88 103 ALA A C 1
ATOM 803 O O . ALA A 1 103 ? -9.184 -5.278 5.442 1.00 96.88 103 ALA A O 1
ATOM 804 N N . GLN A 1 104 ? -10.973 -4.972 6.757 1.00 97.94 104 GLN A N 1
ATOM 805 C CA . GLN A 1 104 ? -11.890 -5.763 5.929 1.00 97.94 104 GLN A CA 1
ATOM 806 C C . GLN A 1 104 ? -12.098 -5.147 4.541 1.00 97.94 104 GLN A C 1
ATOM 808 O O . GLN A 1 104 ? -12.057 -5.865 3.539 1.00 97.94 104 GLN A O 1
ATOM 813 N N . GLN A 1 105 ? -12.290 -3.826 4.473 1.00 97.06 105 GLN A N 1
ATOM 814 C CA . GLN A 1 105 ? -12.437 -3.096 3.214 1.00 97.06 105 GLN A CA 1
ATOM 815 C C . GLN A 1 105 ? -11.196 -3.265 2.328 1.00 97.06 105 GLN A C 1
ATOM 817 O O . GLN A 1 105 ? -11.321 -3.560 1.139 1.00 97.06 105 GLN A O 1
ATOM 822 N N . TYR A 1 106 ? -10.006 -3.102 2.904 1.00 97.88 106 TYR A N 1
ATOM 823 C CA . TYR A 1 106 ? -8.744 -3.192 2.176 1.00 97.88 106 TYR A CA 1
ATOM 824 C C . TYR A 1 106 ? -8.423 -4.620 1.739 1.00 97.88 106 TYR A C 1
ATOM 826 O O . TYR A 1 106 ? -8.048 -4.822 0.588 1.00 97.88 106 TYR A O 1
ATOM 834 N N . LEU A 1 107 ? -8.649 -5.619 2.596 1.00 97.38 107 LEU A N 1
ATOM 835 C CA . LEU A 1 107 ? -8.456 -7.020 2.221 1.00 97.38 107 LEU A CA 1
ATOM 836 C C . LEU A 1 107 ? -9.409 -7.437 1.092 1.00 97.38 107 LEU A C 1
ATOM 838 O O . LEU A 1 107 ? -8.990 -8.094 0.144 1.00 97.38 107 LEU A O 1
AT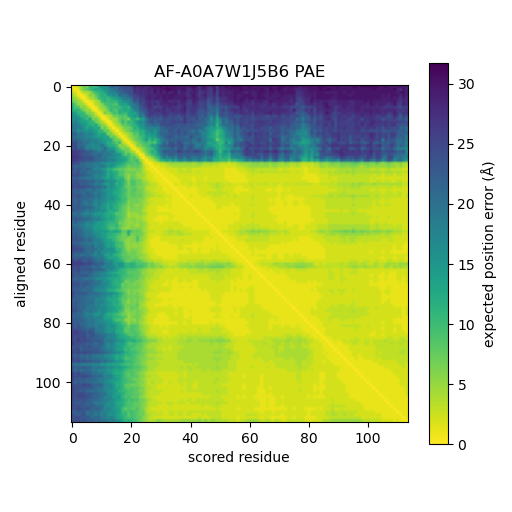OM 842 N N . THR A 1 108 ? -10.673 -7.010 1.157 1.00 98.00 108 THR A N 1
ATOM 843 C CA . THR A 1 108 ? -11.670 -7.314 0.117 1.00 98.00 108 THR A CA 1
ATOM 844 C C . THR A 1 108 ? -11.333 -6.630 -1.208 1.00 98.00 108 THR A C 1
ATOM 846 O O . THR A 1 108 ? -11.453 -7.244 -2.263 1.00 98.00 108 THR A O 1
ATOM 849 N N . GLY A 1 109 ? -10.930 -5.356 -1.169 1.00 97.56 109 GLY A N 1
ATOM 850 C CA . GLY A 1 109 ? -10.693 -4.565 -2.377 1.00 97.56 109 GLY A CA 1
ATOM 851 C C . GLY A 1 109 ? -9.327 -4.788 -3.026 1.00 97.56 109 GLY A C 1
ATOM 852 O O . GLY A 1 109 ? -9.213 -4.671 -4.242 1.00 97.56 109 GLY A O 1
ATOM 853 N N . LEU A 1 110 ? -8.295 -5.080 -2.229 1.00 98.19 110 LEU A N 1
ATOM 854 C CA . LEU A 1 110 ? -6.896 -5.061 -2.670 1.00 98.19 110 LEU A CA 1
ATOM 855 C C . LEU A 1 110 ? -6.128 -6.345 -2.342 1.00 98.19 110 LEU A C 1
ATOM 857 O O . LEU A 1 110 ? -4.986 -6.460 -2.767 1.00 98.19 110 LEU A O 1
ATOM 861 N N . GLY A 1 111 ? -6.714 -7.317 -1.637 1.00 97.00 111 GLY A N 1
ATOM 862 C CA . GLY A 1 111 ? -6.004 -8.511 -1.155 1.00 97.00 111 GLY A CA 1
ATOM 863 C C . GLY A 1 111 ? -5.395 -9.409 -2.237 1.00 97.00 111 GLY A C 1
ATOM 864 O O . GLY A 1 111 ? -4.537 -10.222 -1.935 1.00 97.00 111 GLY A O 1
ATOM 865 N N . SER A 1 112 ? -5.804 -9.280 -3.502 1.00 97.19 112 SER A N 1
ATOM 866 C CA . SER A 1 112 ? -5.146 -9.973 -4.622 1.00 97.19 112 SER A CA 1
ATOM 867 C C . SER A 1 112 ? -3.917 -9.233 -5.166 1.00 97.19 112 SER A C 1
ATOM 869 O O . SER A 1 112 ? -3.241 -9.743 -6.058 1.00 97.19 112 SER A O 1
ATOM 871 N N . LEU A 1 113 ? -3.686 -7.997 -4.718 1.00 97.31 113 LEU A N 1
ATOM 872 C CA . LEU A 1 113 ? -2.596 -7.121 -5.148 1.00 97.31 113 LEU A CA 1
ATOM 873 C C . LEU A 1 113 ? -1.527 -6.930 -4.066 1.00 97.31 113 LEU A C 1
ATOM 875 O O . LEU A 1 113 ? -0.401 -6.597 -4.434 1.00 97.31 113 LEU A O 1
ATOM 879 N N . VAL A 1 114 ? -1.879 -7.106 -2.786 1.00 93.06 114 VAL A N 1
ATOM 880 C CA . VAL A 1 114 ? -1.014 -6.913 -1.603 1.00 93.06 114 VAL A CA 1
ATOM 881 C C . VAL A 1 114 ? -0.765 -8.203 -0.834 1.00 93.06 114 VAL A C 1
ATOM 883 O O . VAL A 1 114 ? -1.551 -9.156 -1.018 1.00 93.06 114 VAL A O 1
#